Protein AF-A0A7M7HEB2-F1 (afdb_monomer)

Nearest PDB structures (foldseek):
  3hot-assembly1_B  TM=6.743E-01  e=2.372E-04  Drosophila mauritiana
  2l6m-assembly1_A  TM=4.633E-01  e=1.993E+00  Schizosaccharomyces pombe
  3ck5-assembly1_A  TM=3.588E-01  e=5.176E+00  Streptomyces coelicolor A3(2)
  7tbe-assembly4_D  TM=3.142E-01  e=3.533E+00  Plasmodium vivax

Mean predicted aligned error: 9.53 Å

Secondary structure (DSSP, 8-state):
--HHHHIIIIIITTSS-TTTTEEEEEEEEEEE--SSS-PEEETTEEESEEEEEEEEEETTEEEEEEEEEBSS--HHHHHHHIIIIIHHHHHHHHHHHTSPPEEE--S-SSGGG-HHHHHHHHHHSTT-EESTTSSSPPPS-----

Structure (mmCIF, N/CA/C/O backbone):
data_AF-A0A7M7HEB2-F1
#
_entry.id   AF-A0A7M7HEB2-F1
#
loop_
_atom_site.group_PDB
_atom_site.id
_atom_site.type_symbol
_atom_site.label_atom_id
_atom_site.label_alt_id
_atom_site.label_comp_id
_atom_site.label_asym_id
_atom_site.label_entity_id
_atom_site.label_seq_id
_atom_site.pdbx_PDB_ins_code
_atom_site.Cartn_x
_atom_site.Cartn_y
_atom_site.Cartn_z
_atom_site.occupancy
_atom_site.B_iso_or_equiv
_atom_site.auth_seq_id
_atom_site.auth_comp_id
_atom_site.auth_asym_id
_atom_site.auth_atom_id
_atom_site.pdbx_PDB_model_num
ATOM 1 N N . MET A 1 1 ? 8.714 1.337 22.576 1.00 55.28 1 MET A N 1
ATOM 2 C CA . MET A 1 1 ? 7.535 0.522 22.243 1.00 55.28 1 MET A CA 1
ATOM 3 C C . MET A 1 1 ? 7.766 -0.068 20.863 1.00 55.28 1 MET A C 1
ATOM 5 O O . MET A 1 1 ? 8.152 0.680 19.968 1.00 55.28 1 MET A O 1
ATOM 9 N N . ASN A 1 2 ? 7.684 -1.389 20.714 1.00 69.00 2 ASN A N 1
ATOM 10 C CA . ASN A 1 2 ? 7.821 -2.032 19.398 1.00 69.00 2 ASN A CA 1
ATOM 11 C C . ASN A 1 2 ? 6.508 -1.892 18.591 1.00 69.00 2 ASN A C 1
ATOM 13 O O . ASN A 1 2 ? 5.476 -1.550 19.163 1.00 69.00 2 ASN A O 1
ATOM 17 N N . PHE A 1 3 ? 6.545 -2.116 17.268 1.00 69.75 3 PHE A N 1
ATOM 18 C CA . PHE A 1 3 ? 5.358 -1.978 16.403 1.00 69.75 3 PHE A CA 1
ATOM 19 C C . PHE A 1 3 ? 4.159 -2.771 16.939 1.00 69.75 3 PHE A C 1
ATOM 21 O O . PHE A 1 3 ? 3.053 -2.249 16.969 1.00 69.75 3 PHE A O 1
ATOM 28 N N . CYS A 1 4 ? 4.386 -4.003 17.405 1.00 64.12 4 CYS A N 1
ATOM 29 C CA . CYS A 1 4 ? 3.328 -4.872 17.910 1.00 64.12 4 CYS A CA 1
ATOM 30 C C . CYS A 1 4 ? 2.667 -4.303 19.169 1.00 64.12 4 CYS A C 1
ATOM 32 O O . CYS A 1 4 ? 1.447 -4.262 19.237 1.00 64.12 4 CYS A O 1
ATOM 34 N N . GLU A 1 5 ? 3.452 -3.840 20.142 1.00 64.19 5 GLU A N 1
ATOM 35 C CA . GLU A 1 5 ? 2.937 -3.211 21.362 1.00 64.19 5 GLU A CA 1
ATOM 36 C C . GLU A 1 5 ? 2.096 -1.982 21.034 1.00 64.19 5 GLU A C 1
ATOM 38 O O . GLU A 1 5 ? 0.992 -1.856 21.545 1.00 64.19 5 GLU A O 1
ATOM 43 N N . ALA A 1 6 ? 2.583 -1.105 20.158 1.00 68.56 6 ALA A N 1
ATOM 44 C CA . ALA A 1 6 ? 1.868 0.116 19.817 1.00 68.56 6 ALA A CA 1
ATOM 45 C C . ALA A 1 6 ? 0.610 -0.165 18.978 1.00 68.56 6 ALA A C 1
ATOM 47 O O . ALA A 1 6 ? -0.449 0.376 19.268 1.00 68.56 6 ALA A O 1
ATOM 48 N N . PHE A 1 7 ? 0.680 -1.067 17.995 1.00 70.31 7 PHE A N 1
ATOM 49 C CA . PHE A 1 7 ? -0.483 -1.461 17.197 1.00 70.31 7 PHE A CA 1
ATOM 50 C C . PHE A 1 7 ? -1.559 -2.136 18.061 1.00 70.31 7 PHE A C 1
ATOM 52 O O . PHE A 1 7 ? -2.727 -1.766 18.001 1.00 70.31 7 PHE A O 1
ATOM 59 N N . ILE A 1 8 ? -1.172 -3.077 18.928 1.00 65.19 8 ILE A N 1
ATOM 60 C CA . ILE A 1 8 ? -2.116 -3.779 19.806 1.00 65.19 8 ILE A CA 1
ATOM 61 C C . ILE A 1 8 ? -2.708 -2.821 20.848 1.00 65.19 8 ILE A C 1
ATOM 63 O O . ILE A 1 8 ? -3.917 -2.824 21.072 1.00 65.19 8 ILE A O 1
ATOM 67 N N . MET A 1 9 ? -1.876 -1.999 21.491 1.00 64.56 9 MET A N 1
ATOM 68 C CA . MET A 1 9 ? -2.313 -1.183 22.625 1.00 64.56 9 MET A CA 1
ATOM 69 C C . MET A 1 9 ? -3.005 0.116 22.215 1.00 64.56 9 MET A C 1
ATOM 71 O O . MET A 1 9 ? -3.907 0.545 22.930 1.00 64.56 9 MET A O 1
ATOM 75 N N . GLU A 1 10 ? -2.597 0.744 21.110 1.00 66.56 10 GLU A N 1
ATOM 76 C CA . GLU A 1 10 ? -3.135 2.041 20.675 1.00 66.56 10 GLU A CA 1
ATOM 77 C C . GLU A 1 10 ? -4.244 1.895 19.623 1.00 66.56 10 GLU A C 1
ATOM 79 O O . GLU A 1 10 ? -5.206 2.656 19.673 1.00 66.56 10 GLU A O 1
ATOM 84 N N . GLU A 1 11 ? -4.163 0.911 18.717 1.00 67.50 11 GLU A N 1
ATOM 85 C CA . GLU A 1 11 ? -5.142 0.746 17.628 1.00 67.50 11 GLU A CA 1
ATOM 86 C C . GLU A 1 11 ? -6.143 -0.386 17.913 1.00 67.50 11 GLU A C 1
ATOM 88 O O . GLU A 1 11 ? -7.353 -0.172 17.832 1.00 67.50 11 GLU A O 1
ATOM 93 N N . CYS A 1 12 ? -5.677 -1.578 18.315 1.00 66.00 12 CYS A N 1
ATOM 94 C CA . CYS A 1 12 ? -6.572 -2.724 18.533 1.00 66.00 12 CYS A CA 1
ATOM 95 C C . CYS A 1 12 ? -7.403 -2.643 19.816 1.00 66.00 12 CYS A C 1
ATOM 97 O O . CYS A 1 12 ? -8.534 -3.114 19.844 1.00 66.00 12 CYS A O 1
ATOM 99 N N . ASN A 1 13 ? -6.875 -2.053 20.888 1.00 63.81 13 ASN A N 1
ATOM 100 C CA . ASN A 1 13 ? -7.642 -1.901 22.129 1.00 63.81 13 ASN A CA 1
ATOM 101 C C . ASN A 1 13 ? -8.667 -0.759 22.065 1.00 63.81 13 ASN A C 1
ATOM 103 O O . ASN A 1 13 ? -9.619 -0.750 22.844 1.00 63.81 13 ASN A O 1
ATOM 107 N N . ALA A 1 14 ? -8.475 0.209 21.165 1.00 62.16 14 ALA A N 1
ATOM 108 C CA . ALA A 1 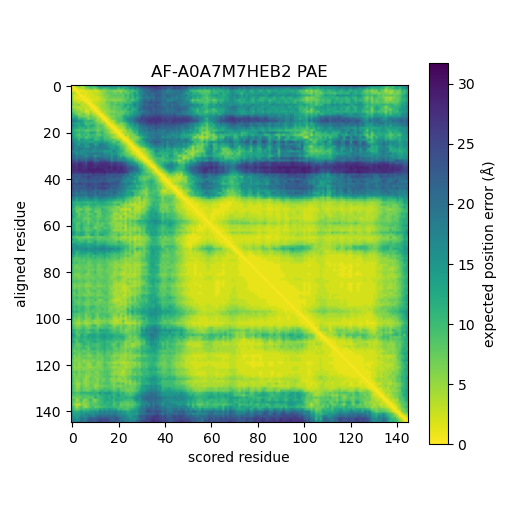14 ? -9.379 1.343 20.990 1.00 62.16 14 ALA A CA 1
ATOM 109 C C . ALA A 1 14 ? -10.542 1.044 20.027 1.00 62.16 14 ALA A C 1
ATOM 111 O O . ALA A 1 14 ? -11.543 1.760 20.044 1.00 62.16 14 ALA A O 1
ATOM 112 N N . ASN A 1 15 ? -10.422 0.002 19.198 1.00 59.12 15 ASN A N 1
ATOM 113 C CA . ASN A 1 15 ? -11.386 -0.339 18.160 1.00 59.12 15 ASN A CA 1
ATOM 114 C C . ASN A 1 15 ? -11.501 -1.872 18.049 1.00 59.12 15 ASN A C 1
ATOM 116 O O . ASN A 1 15 ? -10.483 -2.506 17.798 1.00 59.12 15 ASN A O 1
ATOM 120 N N . PRO A 1 16 ? -12.679 -2.493 18.250 1.00 54.69 16 PRO A N 1
ATOM 121 C CA . PRO A 1 16 ? -12.789 -3.952 18.357 1.00 54.69 16 PRO A CA 1
ATOM 122 C C . PRO A 1 16 ? -12.491 -4.744 17.065 1.00 54.69 16 PRO A C 1
ATOM 124 O O . PRO A 1 16 ? -12.149 -5.918 17.178 1.00 54.69 16 PRO A O 1
ATOM 127 N N . ASP A 1 17 ? -12.509 -4.122 15.872 1.00 59.47 17 ASP A N 1
ATOM 128 C CA . ASP A 1 17 ? -12.414 -4.837 14.577 1.00 59.47 17 ASP A CA 1
ATOM 129 C C . ASP A 1 17 ? -11.243 -4.437 13.629 1.00 59.47 17 ASP A C 1
ATOM 131 O O . ASP A 1 17 ? -11.402 -4.477 12.403 1.00 59.47 17 ASP A O 1
ATOM 135 N N . PRO A 1 18 ? -10.032 -4.051 14.083 1.00 55.66 18 PRO A N 1
ATOM 136 C CA . PRO A 1 18 ? -9.001 -3.524 13.180 1.00 55.66 18 PRO A CA 1
ATOM 137 C C . PRO A 1 18 ? -8.424 -4.600 12.251 1.00 55.66 18 PRO A C 1
ATOM 139 O O . PRO A 1 18 ? -7.889 -4.278 11.194 1.00 55.66 18 PRO A O 1
ATOM 142 N N . ILE A 1 19 ? -8.529 -5.876 12.636 1.00 60.16 19 ILE A N 1
ATOM 143 C CA . ILE A 1 19 ? -8.023 -7.016 11.862 1.00 60.16 19 ILE A CA 1
ATOM 144 C C . ILE A 1 19 ? -8.852 -7.220 10.589 1.00 60.16 19 ILE A C 1
ATOM 146 O O . ILE A 1 19 ? -8.280 -7.469 9.530 1.00 60.16 19 ILE A O 1
ATOM 150 N N . ASP A 1 20 ? -10.172 -7.039 10.662 1.00 62.78 20 ASP A N 1
ATOM 151 C CA . ASP A 1 20 ? -11.062 -7.198 9.506 1.00 62.78 20 ASP A CA 1
ATOM 152 C C . ASP A 1 20 ? -10.914 -6.048 8.499 1.00 62.78 20 ASP A C 1
ATOM 154 O O . ASP A 1 20 ? -11.178 -6.215 7.306 1.00 62.78 20 ASP A O 1
ATOM 158 N N . ALA A 1 21 ? -10.433 -4.893 8.968 1.00 61.47 21 ALA A N 1
ATOM 159 C CA . ALA A 1 21 ? -10.196 -3.697 8.167 1.00 61.47 21 ALA A CA 1
ATOM 160 C C . ALA A 1 21 ? -8.726 -3.507 7.739 1.00 61.47 21 ALA A C 1
ATOM 162 O O . ALA A 1 21 ? -8.415 -2.549 7.024 1.00 61.47 21 ALA A O 1
ATOM 163 N N . LEU A 1 22 ? -7.803 -4.385 8.150 1.00 68.56 22 LEU A N 1
ATOM 164 C CA . LEU A 1 22 ? -6.394 -4.287 7.768 1.00 68.56 22 LEU A CA 1
ATOM 165 C C . LEU A 1 22 ? -6.178 -4.859 6.362 1.00 68.56 22 LEU A C 1
ATOM 167 O O . LEU A 1 22 ? -6.303 -6.062 6.135 1.00 68.56 22 LEU A O 1
ATOM 171 N N . CYS A 1 23 ? -5.780 -4.002 5.423 1.00 66.69 23 CYS A N 1
ATOM 172 C CA . CYS A 1 23 ? -5.283 -4.423 4.121 1.00 66.69 23 CYS A CA 1
ATOM 173 C C . CYS A 1 23 ? -3.816 -4.829 4.236 1.00 66.69 23 CYS A C 1
ATOM 175 O O . CYS A 1 23 ? -2.922 -3.975 4.209 1.00 66.69 23 CYS A O 1
ATOM 177 N N . THR A 1 24 ? -3.561 -6.134 4.308 1.00 64.88 24 THR A N 1
ATOM 178 C CA . THR A 1 24 ? -2.204 -6.674 4.157 1.00 64.88 24 THR A CA 1
ATOM 179 C C . THR A 1 24 ? -1.968 -7.045 2.702 1.00 64.88 24 THR A C 1
ATOM 181 O O . THR A 1 24 ? -2.869 -7.520 2.008 1.00 64.88 24 THR A O 1
ATOM 184 N N . PHE A 1 25 ? -0.761 -6.805 2.202 1.00 62.72 25 PHE A N 1
ATOM 185 C CA . PHE A 1 25 ? -0.426 -7.171 0.833 1.00 62.72 25 PHE A CA 1
ATOM 186 C C . PHE A 1 25 ? 1.010 -7.653 0.698 1.00 62.72 25 PHE A C 1
ATOM 188 O O . PHE A 1 25 ? 1.895 -7.386 1.523 1.00 62.72 25 PHE A O 1
ATOM 195 N N . SER A 1 26 ? 1.238 -8.393 -0.379 1.00 58.50 26 SER A N 1
ATOM 196 C CA . SER A 1 26 ? 2.549 -8.868 -0.791 1.00 58.50 26 SER A CA 1
ATOM 197 C C . SER A 1 26 ? 2.711 -8.620 -2.277 1.00 58.50 26 SER A C 1
ATOM 199 O O . SER A 1 26 ? 1.830 -8.950 -3.067 1.00 58.50 26 SER A O 1
ATOM 201 N N . GLU A 1 27 ? 3.854 -8.065 -2.658 1.00 58.81 27 GLU A N 1
ATOM 202 C CA . GLU A 1 27 ? 4.289 -8.085 -4.047 1.00 58.81 27 GLU A CA 1
ATOM 203 C C . GLU A 1 27 ? 5.012 -9.406 -4.305 1.00 58.81 27 GLU A C 1
ATOM 205 O O . GLU A 1 27 ? 5.956 -9.758 -3.592 1.00 58.81 27 GLU A O 1
ATOM 210 N N . CYS A 1 28 ? 4.565 -10.144 -5.317 1.00 56.22 28 CYS A N 1
ATOM 211 C CA . CYS A 1 28 ? 5.196 -11.384 -5.753 1.00 56.22 28 CYS A CA 1
ATOM 212 C C . CYS A 1 28 ? 5.549 -11.273 -7.236 1.00 56.22 28 CYS A C 1
ATOM 214 O O . CYS A 1 28 ? 4.694 -10.981 -8.071 1.00 56.22 28 CYS A O 1
ATOM 216 N N . SER A 1 29 ? 6.813 -11.517 -7.577 1.00 57.22 29 SER A N 1
ATOM 217 C CA . SER A 1 29 ? 7.271 -11.537 -8.967 1.00 57.22 29 SER A CA 1
ATOM 218 C C . SER A 1 29 ? 7.226 -12.953 -9.521 1.00 57.22 29 SER A C 1
ATOM 220 O O . SER A 1 29 ? 7.851 -13.865 -8.979 1.00 57.22 29 SER A O 1
ATOM 222 N N . PHE A 1 30 ? 6.524 -13.123 -10.635 1.00 57.97 30 PHE A N 1
ATOM 223 C CA . PHE A 1 30 ? 6.463 -14.363 -11.391 1.00 57.97 30 PHE A CA 1
ATOM 224 C C . PHE A 1 30 ? 7.352 -14.243 -12.628 1.00 57.97 30 PHE A C 1
ATOM 226 O O . PHE A 1 30 ? 7.403 -13.214 -13.302 1.00 57.97 30 PHE A O 1
ATOM 233 N N . SER A 1 31 ? 8.079 -15.314 -12.929 1.00 56.78 31 SER A N 1
ATOM 234 C CA . SER A 1 31 ? 8.881 -15.410 -14.147 1.00 56.78 31 SER A CA 1
ATOM 235 C C . SER A 1 31 ? 8.175 -16.346 -15.116 1.00 56.78 31 SER A C 1
ATOM 237 O O . SER A 1 31 ? 7.969 -17.518 -14.797 1.00 56.78 31 SER A O 1
ATOM 239 N N . LEU A 1 32 ? 7.787 -15.832 -16.281 1.00 51.50 32 LEU A N 1
ATOM 240 C CA . LEU A 1 32 ? 7.136 -16.617 -17.318 1.00 51.50 32 LEU A CA 1
ATOM 241 C C . LEU A 1 32 ? 8.191 -17.101 -18.313 1.00 51.50 32 LEU A C 1
ATOM 243 O O . LEU A 1 32 ? 9.010 -16.328 -18.811 1.00 51.50 32 LEU A O 1
ATOM 247 N N . ARG A 1 33 ? 8.155 -18.396 -18.622 1.00 48.25 33 A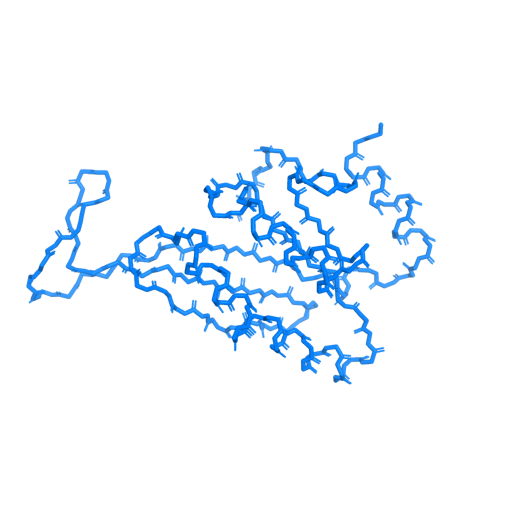RG A N 1
ATOM 248 C CA . ARG A 1 33 ? 8.953 -18.989 -19.695 1.00 48.25 33 ARG A CA 1
ATOM 249 C C . ARG A 1 33 ? 8.005 -19.329 -20.839 1.00 48.25 33 ARG A C 1
ATOM 251 O O . ARG A 1 33 ? 7.423 -20.409 -20.860 1.00 48.25 33 ARG A O 1
ATOM 258 N N . GLN A 1 34 ? 7.786 -18.372 -21.733 1.00 48.00 34 GLN A N 1
ATOM 259 C CA . GLN A 1 34 ? 7.116 -18.605 -23.008 1.00 48.00 34 GLN A CA 1
ATOM 260 C C . GLN A 1 34 ? 8.147 -18.364 -24.095 1.00 48.00 34 GLN A C 1
ATOM 262 O O . GLN A 1 34 ? 8.641 -17.255 -24.236 1.00 48.00 34 GLN A O 1
ATOM 267 N N . SER A 1 35 ? 8.469 -19.425 -24.827 1.00 44.72 35 SER A N 1
ATOM 268 C CA . SER A 1 35 ? 9.573 -19.512 -25.773 1.00 44.72 35 SER A CA 1
ATOM 269 C C . SER A 1 35 ? 9.390 -18.623 -27.006 1.00 44.72 35 SER A C 1
ATOM 271 O O . SER A 1 35 ? 9.185 -19.153 -28.089 1.00 44.72 35 SER A O 1
ATOM 273 N N . PHE A 1 36 ? 9.474 -17.302 -26.857 1.00 47.97 36 PHE A N 1
ATOM 274 C CA . PHE A 1 36 ? 9.734 -16.333 -27.923 1.00 47.97 36 PHE A CA 1
ATOM 275 C C . PHE A 1 36 ? 10.504 -15.164 -27.288 1.00 47.97 36 PHE A C 1
ATOM 277 O O . PHE A 1 36 ? 10.040 -14.558 -26.326 1.00 47.97 36 PHE A O 1
ATOM 284 N N . GLY A 1 37 ? 11.745 -14.972 -27.743 1.00 56.97 37 GLY A N 1
ATOM 285 C CA . GLY A 1 37 ? 12.810 -14.334 -26.971 1.00 56.97 37 GLY A CA 1
ATOM 286 C C . GLY A 1 37 ? 12.744 -12.812 -26.846 1.00 56.97 37 GLY A C 1
ATOM 287 O O . GLY A 1 37 ? 12.357 -12.135 -27.785 1.00 56.97 37 GLY A O 1
ATOM 288 N N . ASP A 1 38 ? 13.201 -12.338 -25.679 1.00 59.53 38 ASP A N 1
ATOM 289 C CA . ASP A 1 38 ? 13.804 -11.016 -25.384 1.00 59.53 38 ASP A CA 1
ATOM 290 C C . ASP A 1 38 ? 14.502 -11.035 -23.992 1.00 59.53 38 ASP A C 1
ATOM 292 O O . ASP A 1 38 ? 14.564 -10.050 -23.259 1.00 59.53 38 ASP A O 1
ATOM 296 N N . GLY A 1 39 ? 14.992 -12.210 -23.574 1.00 60.84 39 GLY A N 1
ATOM 297 C CA . GLY A 1 39 ? 15.035 -12.607 -22.163 1.00 60.84 39 GLY A CA 1
ATOM 298 C C . GLY A 1 39 ? 15.675 -11.652 -21.134 1.00 60.84 39 GLY A C 1
ATOM 299 O O . GLY A 1 39 ? 16.756 -11.096 -21.315 1.00 60.84 39 GLY A O 1
ATOM 300 N N . GLN A 1 40 ? 15.034 -11.562 -19.968 1.00 61.38 40 GLN A N 1
ATOM 301 C CA . GLN A 1 40 ? 15.483 -10.883 -18.749 1.00 61.38 40 GLN A CA 1
ATOM 302 C C . GLN A 1 40 ? 16.164 -11.858 -17.764 1.00 61.38 40 GLN A C 1
ATOM 304 O O . GLN A 1 40 ? 15.749 -13.011 -17.621 1.00 61.38 40 GLN A O 1
ATOM 309 N N . ARG A 1 41 ? 17.192 -11.399 -17.027 1.00 60.56 41 ARG A N 1
ATOM 310 C CA . ARG A 1 41 ? 17.965 -12.216 -16.060 1.00 60.56 41 ARG A CA 1
ATOM 311 C C . ARG A 1 41 ? 17.480 -12.041 -14.616 1.00 60.56 41 ARG A C 1
ATOM 313 O O . ARG A 1 41 ? 17.358 -10.912 -14.148 1.00 60.56 41 ARG A O 1
ATOM 320 N N . VAL A 1 42 ? 17.283 -13.145 -13.891 1.00 59.78 42 VAL A N 1
ATOM 321 C CA . VAL A 1 42 ? 17.074 -13.181 -12.426 1.00 59.78 42 VAL A CA 1
ATOM 322 C C . VAL A 1 42 ? 17.993 -14.246 -11.834 1.00 59.78 42 VAL A C 1
ATOM 324 O O . VAL A 1 42 ? 17.846 -15.434 -12.125 1.00 59.78 42 VAL A O 1
ATOM 327 N N . GLY A 1 43 ? 18.963 -13.818 -11.019 1.00 70.88 43 GLY A N 1
ATOM 328 C CA . GLY A 1 43 ? 20.075 -14.682 -10.613 1.00 70.88 43 GLY A CA 1
ATOM 329 C C . GLY A 1 43 ? 20.805 -15.233 -11.844 1.00 70.88 43 GLY A C 1
ATOM 330 O O . GLY A 1 43 ? 21.118 -14.481 -12.771 1.00 70.88 43 GLY A O 1
ATOM 331 N N . ASP A 1 44 ? 20.988 -16.552 -11.886 1.00 68.38 44 ASP A N 1
ATOM 332 C CA . ASP A 1 44 ? 21.668 -17.248 -12.988 1.00 68.38 44 ASP A CA 1
ATOM 333 C C . ASP A 1 44 ? 20.722 -17.742 -14.099 1.00 68.38 44 ASP A C 1
ATOM 335 O O . ASP A 1 44 ? 21.149 -18.452 -15.009 1.00 68.38 44 ASP A O 1
ATOM 339 N N . ARG A 1 45 ? 19.428 -17.391 -14.056 1.00 61.22 45 ARG A N 1
ATOM 340 C CA . ARG A 1 45 ? 18.418 -17.868 -15.019 1.00 61.22 45 ARG A CA 1
ATOM 341 C C . ARG A 1 45 ? 17.925 -16.746 -15.934 1.00 61.22 45 ARG A C 1
ATOM 343 O O . ARG A 1 45 ? 17.751 -15.607 -15.501 1.00 61.22 45 ARG A O 1
ATOM 350 N N . MET A 1 46 ? 17.681 -17.092 -17.199 1.00 63.97 46 MET A N 1
ATOM 351 C CA . MET A 1 46 ? 17.117 -16.211 -18.226 1.00 63.97 46 MET A CA 1
ATOM 352 C C . MET A 1 46 ? 15.647 -16.575 -18.468 1.00 63.97 46 MET A C 1
ATOM 354 O O . MET A 1 46 ? 15.317 -17.756 -18.594 1.00 63.97 46 MET A O 1
ATOM 358 N N . PHE A 1 47 ? 14.781 -15.567 -18.511 1.00 67.31 47 PHE A N 1
ATOM 359 C CA . PHE A 1 47 ? 13.335 -15.708 -18.689 1.00 67.31 47 PHE A CA 1
ATOM 360 C C . PHE A 1 47 ? 12.848 -14.763 -19.774 1.00 67.31 47 PHE A C 1
ATOM 362 O O . PHE A 1 47 ? 13.263 -13.612 -19.783 1.00 67.31 47 PHE A O 1
ATOM 369 N N . ASP A 1 48 ? 11.945 -15.217 -20.635 1.00 70.00 48 ASP A N 1
ATOM 370 C CA . ASP A 1 48 ? 11.456 -14.421 -21.766 1.00 70.00 48 ASP A CA 1
ATOM 371 C C . ASP A 1 48 ? 10.660 -13.195 -21.306 1.00 7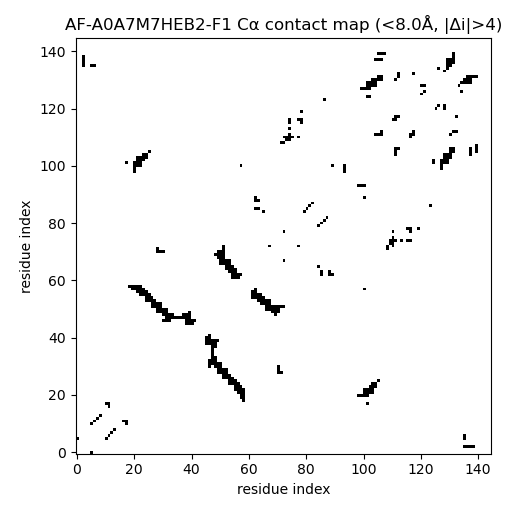0.00 48 ASP A C 1
ATOM 373 O O . ASP A 1 48 ? 10.825 -12.105 -21.845 1.00 70.00 48 ASP A O 1
ATOM 377 N N . ARG A 1 49 ? 9.862 -13.341 -20.240 1.00 73.25 49 ARG A N 1
ATOM 378 C CA . ARG A 1 49 ? 9.122 -12.232 -19.630 1.00 73.25 49 ARG A CA 1
ATOM 379 C C . ARG A 1 49 ? 9.034 -12.395 -18.121 1.00 73.25 49 ARG A C 1
ATOM 381 O O . ARG A 1 49 ? 8.885 -13.500 -17.599 1.00 73.25 49 ARG A O 1
ATOM 388 N N . GLN A 1 50 ? 9.094 -11.279 -17.409 1.00 75.19 50 GLN A N 1
ATOM 389 C CA . GLN A 1 50 ? 8.870 -11.236 -15.967 1.00 75.19 50 GLN A CA 1
ATOM 390 C C . GLN A 1 50 ? 7.728 -10.277 -15.684 1.00 75.19 50 GLN A C 1
ATOM 392 O O . GLN A 1 50 ? 7.589 -9.259 -16.362 1.00 75.19 50 GLN A O 1
ATOM 397 N N . VAL A 1 51 ? 6.900 -10.633 -14.711 1.00 82.00 51 VAL A N 1
ATOM 398 C CA . VAL A 1 51 ? 5.740 -9.844 -14.304 1.00 82.00 51 VAL A CA 1
ATOM 399 C C . VAL A 1 51 ? 5.703 -9.825 -12.788 1.00 82.00 51 VAL A C 1
ATOM 401 O O . VAL A 1 51 ? 5.753 -10.873 -12.142 1.00 82.00 51 VAL A O 1
ATOM 404 N N . THR A 1 52 ? 5.602 -8.638 -12.212 1.00 83.81 52 THR A N 1
ATOM 405 C CA . THR A 1 52 ? 5.309 -8.473 -10.794 1.00 83.81 52 THR A CA 1
ATOM 406 C C . THR A 1 52 ? 3.813 -8.335 -10.605 1.00 83.81 52 THR A C 1
ATOM 408 O O . THR A 1 52 ? 3.141 -7.614 -11.337 1.00 83.81 52 THR A O 1
ATOM 411 N N . VAL A 1 53 ? 3.292 -9.046 -9.615 1.00 84.19 53 VAL A N 1
ATOM 412 C CA . VAL A 1 53 ? 1.892 -8.989 -9.226 1.00 84.19 53 VAL A CA 1
ATOM 413 C C . VAL A 1 53 ? 1.797 -8.321 -7.872 1.00 84.19 53 VAL A C 1
ATOM 415 O O . VAL A 1 53 ? 2.463 -8.729 -6.917 1.00 84.19 53 VAL A O 1
ATOM 418 N N . TRP A 1 54 ? 0.937 -7.317 -7.798 1.00 87.62 54 TRP A N 1
ATOM 419 C CA . TRP A 1 54 ? 0.461 -6.767 -6.544 1.00 87.62 54 TRP A CA 1
ATOM 420 C C . TRP A 1 54 ? -0.896 -7.392 -6.222 1.00 87.62 54 TRP A C 1
ATOM 422 O O . TRP A 1 54 ? -1.795 -7.407 -7.067 1.00 87.62 54 TRP A O 1
ATOM 432 N N . THR A 1 55 ? -1.058 -7.906 -5.006 1.00 86.50 55 THR A N 1
ATOM 433 C CA . THR A 1 55 ? -2.360 -8.347 -4.496 1.00 86.50 55 THR A CA 1
ATOM 434 C C . THR A 1 55 ? -2.478 -7.996 -3.022 1.00 86.50 55 THR A C 1
ATOM 436 O O . THR A 1 55 ? -1.556 -8.244 -2.242 1.00 86.50 55 THR A O 1
ATOM 439 N N . GLY A 1 56 ? -3.624 -7.438 -2.648 1.00 85.38 56 GLY A N 1
ATOM 440 C CA . GLY A 1 56 ? -3.984 -7.145 -1.267 1.00 85.38 56 GLY A CA 1
ATOM 441 C C . GLY A 1 56 ? -5.117 -8.032 -0.780 1.00 85.38 56 GLY A C 1
ATOM 442 O O . GLY A 1 56 ? -5.853 -8.613 -1.578 1.00 85.38 56 GLY A O 1
ATOM 443 N N . MET A 1 57 ? -5.250 -8.137 0.534 1.00 82.75 57 MET A N 1
ATOM 444 C CA . MET A 1 57 ? -6.349 -8.828 1.194 1.00 82.75 57 MET A CA 1
ATOM 445 C C . MET A 1 57 ? -6.859 -7.983 2.357 1.00 82.75 57 MET A C 1
ATOM 447 O O . MET A 1 57 ? -6.059 -7.484 3.145 1.00 82.75 57 MET A O 1
ATOM 451 N N . VAL A 1 58 ? -8.180 -7.845 2.450 1.00 82.38 58 VAL A N 1
ATOM 452 C CA . VAL A 1 58 ? -8.899 -7.175 3.545 1.00 82.38 58 VAL A CA 1
ATOM 453 C C . VAL A 1 58 ? -9.971 -8.135 4.040 1.00 82.38 58 VAL A C 1
ATOM 455 O O . VAL A 1 58 ? -10.868 -8.491 3.271 1.00 82.38 58 VAL A O 1
ATOM 458 N N . GLY A 1 59 ? -9.868 -8.593 5.289 1.00 77.62 59 GLY A N 1
ATOM 459 C CA . GLY A 1 59 ? -10.726 -9.659 5.810 1.00 77.62 59 GLY A CA 1
ATOM 460 C C . GLY A 1 59 ? -10.703 -10.889 4.890 1.00 77.62 59 GLY A C 1
ATOM 461 O O . GLY A 1 59 ? -9.660 -11.502 4.679 1.00 77.62 59 GLY A O 1
ATOM 462 N N . ASN A 1 60 ? -11.849 -11.222 4.288 1.00 79.25 60 ASN A N 1
ATOM 463 C CA . ASN A 1 60 ? -11.997 -12.323 3.325 1.00 79.25 60 ASN A CA 1
ATOM 464 C C . ASN A 1 60 ? -12.029 -11.883 1.845 1.00 79.25 60 ASN A C 1
ATOM 466 O O . ASN A 1 60 ? -12.371 -12.684 0.972 1.00 79.25 60 ASN A O 1
ATOM 470 N N . ARG A 1 61 ? -11.703 -10.620 1.548 1.00 79.31 61 ARG A N 1
ATOM 471 C CA . ARG A 1 61 ? -11.765 -10.037 0.200 1.00 79.31 61 ARG A CA 1
ATOM 472 C C . ARG A 1 61 ? -10.373 -9.841 -0.375 1.00 79.31 61 ARG A C 1
ATOM 474 O O . ARG A 1 61 ? -9.473 -9.359 0.306 1.00 79.31 61 ARG A O 1
ATOM 481 N N . LEU A 1 62 ? -10.222 -10.165 -1.654 1.00 83.75 62 LEU A N 1
ATOM 482 C CA . LEU A 1 62 ? -9.007 -9.900 -2.419 1.00 83.75 62 LEU A CA 1
ATOM 483 C C . LEU A 1 62 ? -9.108 -8.558 -3.153 1.00 83.75 62 LEU A C 1
ATOM 485 O O . LEU A 1 62 ? -10.164 -8.201 -3.674 1.00 83.75 62 LEU A O 1
ATOM 489 N N . ILE A 1 63 ? -7.987 -7.845 -3.217 1.00 86.06 63 ILE A N 1
ATOM 490 C CA . ILE A 1 63 ? -7.789 -6.613 -3.984 1.00 86.06 63 ILE A CA 1
ATOM 491 C C . ILE A 1 63 ? -6.739 -6.890 -5.055 1.00 86.06 63 ILE A C 1
ATOM 493 O O . ILE A 1 63 ? -5.626 -7.317 -4.742 1.00 86.06 63 ILE A O 1
ATOM 497 N N . GLY A 1 64 ? -7.081 -6.616 -6.312 1.00 86.38 64 GLY A N 1
ATOM 498 C CA . GLY A 1 64 ? -6.295 -7.056 -7.463 1.00 86.38 64 GLY A CA 1
ATOM 499 C C . GLY A 1 64 ? -6.712 -8.464 -7.920 1.00 86.38 64 GLY A C 1
ATOM 500 O O . GLY A 1 64 ? -7.875 -8.833 -7.740 1.00 86.38 64 GLY A O 1
ATOM 501 N N . PRO A 1 65 ? -5.802 -9.255 -8.520 1.00 89.94 65 PRO A N 1
ATOM 502 C CA . PRO A 1 65 ? -4.387 -8.956 -8.760 1.00 89.94 65 PRO A CA 1
ATOM 503 C C . PRO A 1 65 ? -4.179 -7.819 -9.770 1.00 89.94 65 PRO A C 1
ATOM 505 O O . PRO A 1 65 ? -4.902 -7.717 -10.760 1.00 89.94 65 PRO A O 1
ATOM 508 N N . PHE A 1 66 ? -3.149 -7.002 -9.551 1.00 88.94 66 PHE A N 1
ATOM 509 C CA . PHE A 1 66 ? -2.665 -6.028 -10.530 1.00 88.94 66 PHE A CA 1
ATOM 510 C C . PHE A 1 66 ? -1.297 -6.449 -11.055 1.00 88.94 66 PHE A C 1
ATOM 512 O O . PHE A 1 66 ? -0.393 -6.759 -10.279 1.00 88.94 66 PHE A O 1
ATOM 519 N N . PHE A 1 67 ? -1.146 -6.456 -12.376 1.00 86.69 67 PHE A N 1
ATOM 520 C CA . PHE A 1 67 ? 0.054 -6.937 -13.052 1.00 86.69 67 PHE A CA 1
ATOM 521 C C . PHE A 1 67 ? 0.896 -5.758 -13.538 1.00 86.69 67 PHE A C 1
ATOM 523 O O . PHE A 1 67 ? 0.383 -4.843 -14.179 1.00 86.69 67 PHE A O 1
ATOM 530 N N . VAL A 1 68 ? 2.196 -5.804 -13.258 1.00 86.00 68 VAL A N 1
ATOM 531 C CA . VAL A 1 68 ? 3.190 -4.833 -13.719 1.00 86.00 68 VAL A CA 1
ATOM 532 C C . VAL A 1 68 ? 4.280 -5.572 -14.479 1.00 86.00 68 VAL A C 1
ATOM 534 O O . VAL A 1 68 ? 4.846 -6.545 -13.982 1.00 86.00 68 VAL A O 1
ATOM 537 N N . ASP A 1 69 ? 4.595 -5.101 -15.681 1.00 83.19 69 ASP A N 1
ATOM 538 C CA . ASP A 1 69 ? 5.658 -5.691 -16.488 1.00 83.19 69 ASP A CA 1
ATOM 539 C C . ASP A 1 69 ? 7.050 -5.457 -15.883 1.00 83.19 69 ASP A C 1
ATOM 541 O O . ASP A 1 69 ? 7.404 -4.356 -15.453 1.00 83.19 69 ASP A O 1
ATOM 545 N N . GLY A 1 70 ? 7.864 -6.514 -15.898 1.00 79.56 70 GLY A N 1
ATOM 546 C CA . GLY A 1 70 ? 9.189 -6.581 -15.285 1.00 79.56 70 GLY A CA 1
ATOM 547 C C . GLY A 1 70 ? 9.179 -7.187 -13.878 1.00 79.56 70 GLY A C 1
ATOM 548 O O . GLY A 1 70 ? 8.141 -7.355 -13.251 1.00 79.56 70 GLY A O 1
ATOM 549 N N . CYS A 1 71 ? 10.362 -7.525 -13.356 1.00 75.94 71 CYS A N 1
ATOM 550 C CA . CYS A 1 71 ? 10.516 -8.092 -12.005 1.00 75.94 71 CYS A CA 1
ATOM 551 C C . CYS A 1 71 ? 10.675 -7.078 -10.878 1.00 75.94 71 CYS A C 1
ATOM 553 O O . CYS A 1 71 ? 10.680 -7.456 -9.710 1.00 75.94 71 CYS A O 1
ATOM 555 N N . LYS A 1 72 ? 10.875 -5.801 -11.197 1.00 77.31 72 LYS A N 1
ATOM 556 C CA . LYS A 1 72 ? 11.063 -4.749 -10.198 1.00 77.31 72 LYS A CA 1
ATOM 557 C C . LYS A 1 72 ? 10.164 -3.588 -10.552 1.00 77.31 72 LYS A C 1
ATOM 559 O O . LYS A 1 72 ? 10.364 -2.956 -11.586 1.00 77.31 72 LYS A O 1
ATOM 564 N N . ILE A 1 73 ? 9.218 -3.302 -9.670 1.00 84.25 73 ILE A N 1
ATOM 565 C CA . ILE A 1 73 ? 8.380 -2.118 -9.787 1.00 84.25 73 ILE A CA 1
ATOM 566 C C . ILE A 1 73 ? 9.237 -0.908 -9.391 1.00 84.25 73 ILE A C 1
ATOM 568 O O . ILE A 1 73 ? 9.855 -0.890 -8.322 1.00 84.25 73 ILE A O 1
ATOM 572 N N . ARG A 1 74 ? 9.334 0.087 -10.278 1.00 88.56 74 ARG A N 1
ATOM 573 C CA . ARG A 1 74 ? 9.968 1.381 -9.974 1.00 88.56 74 ARG A CA 1
ATOM 574 C C . ARG A 1 74 ? 9.019 2.255 -9.159 1.00 88.56 74 ARG A C 1
ATOM 576 O O . ARG A 1 74 ? 7.809 2.069 -9.223 1.00 88.56 74 ARG A O 1
ATOM 583 N N . ALA A 1 75 ? 9.551 3.232 -8.429 1.00 88.94 75 ALA A N 1
ATOM 584 C CA . ALA A 1 75 ? 8.740 4.107 -7.580 1.00 88.94 75 ALA A CA 1
ATOM 585 C C . ALA A 1 75 ? 7.614 4.807 -8.359 1.00 88.94 75 ALA A C 1
ATOM 587 O O . ALA A 1 75 ? 6.489 4.889 -7.879 1.00 88.94 75 ALA A O 1
ATOM 588 N N . GLU A 1 76 ? 7.889 5.254 -9.583 1.00 91.44 76 GLU A N 1
ATOM 589 C CA . GLU A 1 76 ? 6.920 5.941 -10.440 1.00 91.44 76 GLU A CA 1
ATOM 590 C C . GLU A 1 76 ? 5.820 4.989 -10.918 1.00 91.44 76 GLU A C 1
ATOM 592 O O . GLU A 1 76 ? 4.645 5.340 -10.888 1.00 91.44 76 GLU A O 1
ATOM 597 N N . GLN A 1 77 ? 6.191 3.762 -11.301 1.00 90.06 77 GLN A N 1
ATOM 598 C CA . GLN A 1 77 ? 5.234 2.725 -11.700 1.00 90.06 77 GLN A CA 1
ATOM 599 C C . GLN A 1 77 ? 4.350 2.313 -10.523 1.00 90.06 77 GLN A C 1
ATOM 601 O O . GLN A 1 77 ? 3.144 2.156 -10.686 1.00 90.06 77 GLN A O 1
ATOM 606 N N . TYR A 1 78 ? 4.939 2.183 -9.332 1.00 90.81 78 TYR A N 1
ATOM 607 C CA . TYR A 1 78 ? 4.197 1.882 -8.114 1.00 90.81 78 TYR A CA 1
ATOM 608 C C . TYR A 1 78 ? 3.232 3.013 -7.755 1.00 90.81 78 TYR A C 1
ATOM 610 O O . TYR A 1 78 ? 2.086 2.756 -7.412 1.00 90.81 78 TYR A O 1
ATOM 618 N N . LEU A 1 79 ? 3.655 4.271 -7.893 1.00 92.94 79 LEU A N 1
ATOM 619 C CA . LEU A 1 79 ? 2.799 5.425 -7.630 1.00 92.94 79 LEU A CA 1
ATOM 620 C C . LEU A 1 79 ? 1.607 5.502 -8.596 1.00 92.94 79 LEU A C 1
ATOM 622 O O . LEU A 1 79 ? 0.497 5.809 -8.166 1.00 92.94 79 LEU A O 1
ATOM 626 N N . VAL A 1 80 ? 1.820 5.206 -9.882 1.00 95.12 80 VAL A N 1
ATOM 627 C CA . VAL A 1 80 ? 0.734 5.086 -10.871 1.00 95.12 80 VAL A CA 1
ATOM 628 C C . VAL A 1 80 ? -0.211 3.952 -10.483 1.00 95.12 80 VAL A C 1
ATOM 630 O O . VAL A 1 80 ? -1.417 4.166 -10.396 1.00 95.12 80 VAL A O 1
ATOM 633 N N . LEU A 1 81 ? 0.328 2.777 -10.149 1.00 92.75 81 LEU A N 1
ATOM 634 C CA . LEU A 1 81 ? -0.468 1.629 -9.719 1.00 92.75 81 LEU A CA 1
ATOM 635 C C . LEU A 1 81 ? -1.302 1.939 -8.463 1.00 92.75 81 LEU A C 1
ATOM 637 O O . LEU A 1 81 ? -2.479 1.576 -8.392 1.00 92.75 81 LEU A O 1
ATOM 641 N N . LEU A 1 82 ? -0.717 2.649 -7.495 1.00 93.38 82 LEU A N 1
ATOM 642 C CA . LEU A 1 82 ? -1.412 3.118 -6.302 1.00 93.38 82 LEU A CA 1
ATOM 643 C C . LEU A 1 82 ? -2.596 4.018 -6.668 1.00 93.38 82 LEU A C 1
ATOM 645 O O . LEU A 1 82 ? -3.718 3.750 -6.243 1.00 93.38 82 LEU A O 1
ATOM 649 N N . ARG A 1 83 ? -2.350 5.047 -7.483 1.00 95.94 83 ARG A N 1
ATOM 650 C CA . ARG A 1 83 ? -3.344 6.064 -7.857 1.00 95.94 83 ARG A CA 1
ATOM 651 C C . ARG A 1 83 ? -4.483 5.521 -8.700 1.00 95.94 83 ARG A C 1
ATOM 653 O O . ARG A 1 83 ? -5.637 5.870 -8.471 1.00 95.94 83 ARG A O 1
ATOM 660 N N . GLU A 1 84 ? -4.155 4.706 -9.689 1.00 95.94 84 GLU A N 1
ATOM 661 C CA . GLU A 1 84 ? -5.101 4.338 -10.741 1.00 95.94 84 GLU A CA 1
ATOM 662 C C . GLU A 1 84 ? -5.823 3.024 -10.452 1.00 95.94 84 GLU A C 1
ATOM 664 O O . GLU A 1 84 ? -6.908 2.797 -10.980 1.00 95.94 84 GLU A O 1
ATOM 669 N N . SER A 1 85 ? -5.245 2.149 -9.623 1.00 93.94 85 SER A N 1
ATOM 670 C CA . SER A 1 85 ? -5.763 0.790 -9.417 1.00 93.94 85 SER A CA 1
ATOM 671 C C . SER A 1 85 ? -5.994 0.456 -7.945 1.00 93.94 85 SER A C 1
ATOM 673 O O . SER A 1 85 ? -7.122 0.155 -7.551 1.00 93.94 85 SER A O 1
ATOM 675 N N . ILE A 1 86 ? -4.952 0.535 -7.113 1.00 92.25 86 ILE A N 1
ATOM 676 C CA . ILE A 1 86 ? -5.003 0.027 -5.734 1.00 92.25 86 ILE A CA 1
ATOM 677 C C . ILE A 1 86 ? -5.915 0.883 -4.853 1.00 92.25 86 ILE A C 1
ATOM 679 O O . ILE A 1 86 ? -6.843 0.354 -4.240 1.00 92.25 86 ILE A O 1
ATOM 683 N N . VAL A 1 87 ? -5.679 2.196 -4.787 1.00 93.69 87 VAL A N 1
ATOM 684 C CA . VAL A 1 87 ? -6.461 3.092 -3.924 1.00 93.69 87 VAL A CA 1
ATOM 685 C C . VAL A 1 87 ? -7.933 3.116 -4.343 1.00 93.69 87 VAL A C 1
ATOM 687 O O . VAL A 1 87 ? -8.777 2.910 -3.469 1.00 93.69 87 VAL A O 1
ATOM 690 N N . PRO A 1 88 ? -8.296 3.257 -5.636 1.00 95.38 88 PRO A N 1
ATOM 691 C CA . PRO A 1 88 ? -9.693 3.159 -6.060 1.00 95.38 88 PRO A CA 1
ATOM 692 C C . PRO A 1 88 ? -10.373 1.842 -5.660 1.00 95.38 88 PRO A C 1
ATOM 694 O O . PRO A 1 88 ? -11.519 1.862 -5.203 1.00 95.38 88 PRO A O 1
ATOM 697 N N . ALA A 1 89 ? -9.673 0.707 -5.770 1.00 92.31 89 ALA A N 1
ATOM 698 C CA . ALA A 1 89 ? -10.209 -0.591 -5.364 1.00 92.31 89 ALA A CA 1
ATOM 699 C C . ALA A 1 89 ? -10.441 -0.667 -3.846 1.00 92.31 89 ALA A C 1
ATOM 701 O O . ALA A 1 89 ? -11.517 -1.083 -3.411 1.00 92.31 89 ALA A O 1
ATOM 702 N N . ILE A 1 90 ? -9.492 -0.172 -3.044 1.00 91.12 90 ILE A N 1
ATOM 703 C CA . ILE A 1 90 ? -9.656 -0.045 -1.588 1.00 91.12 90 ILE A CA 1
ATOM 704 C C . ILE A 1 90 ? -10.874 0.828 -1.266 1.00 91.12 90 ILE A C 1
ATOM 706 O O . ILE A 1 90 ? -11.728 0.411 -0.489 1.00 91.12 90 ILE A O 1
ATOM 710 N N . ARG A 1 91 ? -11.028 1.996 -1.907 1.00 93.50 91 ARG A N 1
ATOM 711 C CA . ARG A 1 91 ? -12.191 2.883 -1.693 1.00 93.50 91 ARG A CA 1
ATOM 712 C C . ARG A 1 91 ? -13.520 2.246 -2.082 1.00 93.50 91 ARG A C 1
ATOM 714 O O . ARG A 1 91 ? -14.554 2.623 -1.535 1.00 93.50 91 ARG A O 1
ATOM 721 N N . SER A 1 92 ? -13.537 1.327 -3.044 1.00 92.75 92 SER A N 1
ATOM 722 C CA . SER A 1 92 ? -14.744 0.552 -3.344 1.00 92.75 92 SER A CA 1
ATOM 723 C C . SER A 1 92 ? -15.129 -0.329 -2.164 1.00 92.75 92 SER A C 1
ATOM 725 O O . SER A 1 92 ? -16.268 -0.275 -1.711 1.00 92.75 92 SER A O 1
ATOM 727 N N . ILE A 1 93 ? -14.162 -1.054 -1.605 1.00 88.38 93 ILE A N 1
ATOM 728 C CA . ILE A 1 93 ? -14.396 -1.937 -0.460 1.00 88.38 93 ILE A CA 1
ATOM 729 C C . ILE A 1 93 ? -14.750 -1.133 0.793 1.00 88.38 93 ILE A C 1
ATOM 731 O O . ILE A 1 93 ? -15.683 -1.511 1.492 1.00 88.38 93 ILE A O 1
ATOM 735 N N . GLU A 1 94 ? -14.094 0.005 1.053 1.00 88.75 94 GLU A N 1
ATOM 736 C CA . GLU A 1 94 ? -14.467 0.890 2.170 1.00 88.75 94 GLU A CA 1
ATOM 737 C C . GLU A 1 94 ? -15.940 1.313 2.087 1.00 88.75 94 GLU A C 1
ATOM 739 O O . GLU A 1 94 ? -16.643 1.329 3.095 1.00 88.75 94 GLU A O 1
ATOM 744 N N . ARG A 1 95 ? -16.428 1.637 0.879 1.00 91.75 95 ARG A N 1
ATOM 745 C CA . ARG A 1 95 ? -17.837 1.996 0.658 1.00 91.75 95 ARG A CA 1
ATOM 746 C C . ARG A 1 95 ? -18.776 0.815 0.876 1.00 91.75 95 ARG A C 1
ATOM 748 O O . ARG A 1 95 ? -19.846 1.009 1.439 1.00 91.75 95 ARG A O 1
ATOM 755 N N . GLU A 1 96 ? -18.392 -0.379 0.436 1.00 88.62 96 GLU A N 1
ATOM 756 C CA . GLU A 1 96 ? -19.190 -1.598 0.619 1.00 88.62 96 GLU A CA 1
ATOM 757 C C . GLU A 1 96 ? -19.276 -2.028 2.085 1.00 88.62 96 GLU A C 1
ATOM 759 O O . GLU A 1 96 ? -20.341 -2.428 2.546 1.00 88.62 96 GLU A O 1
ATOM 764 N N . LEU A 1 97 ? -18.160 -1.958 2.812 1.00 84.44 97 LEU A N 1
ATOM 765 C CA . LEU A 1 97 ? -18.077 -2.366 4.214 1.00 84.44 97 LEU A CA 1
ATOM 766 C C . LEU A 1 97 ? -18.530 -1.263 5.180 1.00 84.44 97 LEU A C 1
ATOM 768 O O . LEU A 1 97 ? -18.787 -1.545 6.345 1.00 84.44 97 LEU A O 1
ATOM 772 N N . GLY A 1 98 ? -18.594 -0.009 4.725 1.00 86.69 98 GLY A N 1
ATOM 773 C CA . GLY A 1 98 ? -18.878 1.142 5.582 1.00 86.69 98 GLY A CA 1
ATOM 774 C C . GLY A 1 98 ? -17.772 1.434 6.601 1.00 86.69 98 GLY A C 1
ATOM 775 O O . GLY A 1 98 ? -18.014 2.148 7.571 1.00 86.69 98 GLY A O 1
ATOM 776 N N . THR A 1 99 ? -16.566 0.897 6.394 1.00 84.50 99 THR A N 1
ATOM 777 C CA . THR A 1 99 ? -15.424 1.045 7.304 1.00 84.50 99 THR A CA 1
ATOM 778 C C . THR A 1 99 ? -14.183 1.524 6.565 1.00 84.50 99 THR A C 1
ATOM 780 O O . THR A 1 99 ? -14.018 1.287 5.366 1.00 84.50 99 THR A O 1
ATOM 783 N N . LYS A 1 100 ? -13.306 2.225 7.283 1.00 86.19 100 LYS A N 1
ATOM 784 C CA . LYS A 1 100 ? -12.017 2.673 6.757 1.00 86.19 100 LYS A CA 1
ATOM 785 C C . LYS A 1 100 ? -10.994 1.553 6.835 1.00 86.19 100 LYS A C 1
ATOM 787 O O . LYS A 1 100 ? -10.945 0.831 7.823 1.00 86.19 100 LYS A O 1
ATOM 792 N N . ILE A 1 101 ? -10.182 1.433 5.792 1.00 85.62 101 ILE A N 1
ATOM 793 C CA . ILE A 1 101 ? -9.189 0.371 5.665 1.00 85.62 101 ILE A CA 1
ATOM 794 C C . ILE A 1 101 ? -7.813 0.904 6.049 1.00 85.62 101 ILE A C 1
ATOM 796 O O . ILE A 1 101 ? -7.391 1.965 5.585 1.00 85.62 101 ILE A O 1
ATOM 800 N N . TYR A 1 102 ? -7.096 0.124 6.856 1.00 84.50 102 TYR A N 1
ATOM 801 C CA . TYR A 1 102 ? -5.699 0.385 7.177 1.00 84.50 102 TYR A CA 1
ATOM 802 C C . TYR A 1 102 ? -4.799 -0.200 6.084 1.00 84.50 102 TYR A C 1
ATOM 804 O O . TYR A 1 102 ? -4.858 -1.395 5.800 1.00 84.50 102 TYR A O 1
ATOM 812 N N . PHE A 1 103 ? -3.947 0.615 5.469 1.00 86.69 103 PHE A N 1
ATOM 813 C CA . PHE A 1 103 ? -3.048 0.185 4.396 1.00 86.69 103 PHE A CA 1
ATOM 814 C C . PHE A 1 103 ? -1.663 -0.197 4.937 1.00 86.69 103 PHE A C 1
ATOM 816 O O . PHE A 1 103 ? -0.982 0.637 5.525 1.00 86.69 103 PHE A O 1
ATOM 823 N N . GLN A 1 104 ? -1.192 -1.428 4.726 1.00 84.38 104 GLN A N 1
ATOM 824 C CA . GLN A 1 104 ? 0.124 -1.870 5.216 1.00 84.38 104 GLN A CA 1
ATOM 825 C C . GLN A 1 104 ? 1.077 -2.204 4.069 1.00 84.38 104 GLN A C 1
ATOM 827 O O . GLN A 1 104 ? 0.862 -3.202 3.395 1.00 84.38 104 GLN A O 1
ATOM 832 N N . GLN A 1 105 ? 2.188 -1.472 3.921 1.00 82.00 105 GLN A N 1
ATOM 833 C CA . GLN A 1 105 ? 3.248 -1.803 2.956 1.00 82.00 105 GLN A CA 1
ATOM 834 C C . GLN A 1 105 ? 4.560 -2.221 3.623 1.00 82.00 105 GLN A C 1
ATOM 836 O O . GLN A 1 105 ? 4.912 -1.731 4.699 1.00 82.00 105 GLN A O 1
ATOM 841 N N . ASP A 1 106 ? 5.296 -3.147 3.002 1.00 75.81 106 ASP A N 1
ATOM 842 C CA . ASP A 1 106 ? 6.600 -3.569 3.514 1.00 75.81 106 ASP A CA 1
ATOM 843 C C . ASP A 1 106 ? 7.732 -2.618 3.090 1.00 75.81 106 ASP A C 1
ATOM 845 O O . ASP A 1 106 ? 7.578 -1.731 2.256 1.00 75.81 106 ASP A O 1
ATOM 849 N N . GLY A 1 107 ? 8.908 -2.810 3.679 1.00 69.94 107 GLY A N 1
ATOM 850 C CA . GLY A 1 107 ? 10.101 -2.029 3.378 1.00 69.94 107 GLY A CA 1
ATOM 851 C C . GLY A 1 107 ? 11.051 -2.651 2.361 1.00 69.94 107 GLY A C 1
ATOM 852 O O . GLY A 1 107 ? 12.249 -2.353 2.414 1.00 69.94 107 GLY A O 1
ATOM 853 N N . ARG A 1 108 ? 10.601 -3.597 1.533 1.00 70.75 108 ARG A N 1
ATOM 854 C CA . ARG A 1 108 ? 11.516 -4.473 0.789 1.00 70.75 108 ARG A CA 1
ATOM 855 C C . ARG A 1 108 ? 11.996 -3.852 -0.515 1.00 70.75 108 ARG A C 1
ATOM 857 O O . ARG A 1 108 ? 13.190 -3.922 -0.813 1.00 70.75 108 ARG A O 1
ATOM 864 N N . THR A 1 109 ? 11.101 -3.231 -1.274 1.00 73.62 109 THR A N 1
ATOM 865 C CA . THR A 1 109 ? 11.450 -2.599 -2.549 1.00 73.62 109 THR A CA 1
ATOM 866 C C . THR A 1 109 ? 11.926 -1.161 -2.333 1.00 73.62 109 THR A C 1
ATOM 868 O O . THR A 1 109 ? 11.573 -0.495 -1.359 1.00 73.62 109 THR A O 1
ATOM 871 N N . SER A 1 110 ? 12.768 -0.658 -3.240 1.00 78.81 110 SER A N 1
ATOM 872 C CA . SER A 1 110 ? 13.127 0.766 -3.253 1.00 78.81 110 SER A CA 1
ATOM 873 C C . SER A 1 110 ? 11.917 1.650 -3.569 1.00 78.81 110 SER A C 1
ATOM 875 O O . SER A 1 110 ? 11.884 2.792 -3.126 1.00 78.81 110 SER A O 1
ATOM 877 N N . ALA A 1 111 ? 1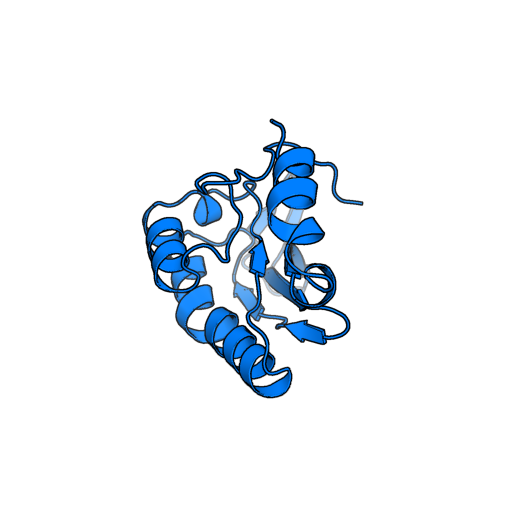0.913 1.116 -4.279 1.00 83.25 111 ALA A N 1
ATOM 878 C CA . ALA A 1 111 ? 9.660 1.809 -4.564 1.00 83.25 111 ALA A CA 1
ATOM 879 C C . ALA A 1 111 ? 8.888 2.151 -3.281 1.00 83.25 111 ALA A C 1
ATOM 881 O O . ALA A 1 111 ? 8.496 3.300 -3.106 1.00 83.25 111 ALA A O 1
ATOM 882 N N . HIS A 1 112 ? 8.777 1.214 -2.331 1.00 83.19 112 HIS A N 1
ATOM 883 C CA . HIS A 1 112 ? 8.082 1.449 -1.054 1.00 83.19 112 HIS A CA 1
ATOM 884 C C . HIS A 1 112 ? 8.785 2.468 -0.140 1.00 83.19 112 HIS A C 1
ATOM 886 O O . HIS A 1 112 ? 8.196 2.951 0.823 1.00 83.19 112 HIS A O 1
ATOM 892 N N . LYS A 1 113 ? 10.061 2.776 -0.407 1.00 81.44 113 LYS A N 1
ATOM 893 C CA . LYS A 1 113 ? 10.872 3.737 0.367 1.00 81.44 113 LYS A CA 1
ATOM 894 C C . LYS A 1 113 ? 10.899 5.131 -0.247 1.00 81.44 113 LYS A C 1
ATOM 896 O O . LYS A 1 113 ? 11.546 6.022 0.304 1.00 81.44 113 LYS A O 1
ATOM 901 N N . SER A 1 114 ? 10.292 5.291 -1.417 1.00 88.25 114 SER A N 1
ATOM 902 C CA . SER A 1 114 ? 10.367 6.532 -2.164 1.00 88.25 114 SER A CA 1
ATOM 903 C C . SER A 1 114 ? 9.506 7.612 -1.515 1.00 88.25 114 SER A C 1
ATOM 905 O O . SER A 1 114 ? 8.366 7.354 -1.134 1.00 88.25 114 SER A O 1
ATOM 907 N N . LEU A 1 115 ? 10.036 8.834 -1.431 1.00 89.25 115 LEU A N 1
ATOM 908 C CA . LEU A 1 115 ? 9.346 9.966 -0.803 1.00 89.25 115 LEU A CA 1
ATOM 909 C C . LEU A 1 115 ? 8.004 10.263 -1.479 1.00 89.25 115 LEU A C 1
ATOM 911 O O . LEU A 1 115 ? 7.004 10.421 -0.797 1.00 89.25 115 LEU A O 1
ATOM 915 N N . ASN A 1 116 ? 7.950 10.228 -2.813 1.00 92.00 116 ASN A N 1
ATOM 916 C CA . ASN A 1 116 ? 6.709 10.459 -3.560 1.00 92.00 116 ASN A CA 1
ATOM 917 C C . ASN A 1 116 ? 5.598 9.438 -3.240 1.00 92.00 116 ASN A C 1
ATOM 919 O O . ASN A 1 116 ? 4.419 9.782 -3.292 1.00 92.00 116 ASN A O 1
ATOM 923 N N . VAL A 1 117 ? 5.963 8.197 -2.911 1.00 90.50 117 VAL A N 1
ATOM 924 C CA . VAL A 1 117 ? 5.033 7.139 -2.502 1.00 90.50 117 VAL A CA 1
ATOM 925 C C . VAL A 1 117 ? 4.568 7.391 -1.072 1.00 90.50 117 VAL A C 1
ATOM 927 O O . VAL A 1 117 ? 3.368 7.370 -0.817 1.00 90.50 117 VAL A O 1
ATOM 930 N N . THR A 1 118 ? 5.493 7.686 -0.159 1.00 89.50 118 THR A N 1
ATOM 931 C CA . THR A 1 118 ? 5.182 8.033 1.236 1.00 89.50 118 THR A CA 1
ATOM 932 C C . THR A 1 118 ? 4.267 9.255 1.326 1.00 89.50 118 THR A C 1
ATOM 934 O O . THR A 1 118 ? 3.257 9.204 2.023 1.00 89.50 118 THR A O 1
ATOM 937 N N . ASP A 1 119 ? 4.561 10.328 0.590 1.00 92.62 119 ASP A N 1
ATOM 938 C CA . ASP A 1 119 ? 3.754 11.553 0.564 1.00 92.62 119 ASP A CA 1
ATOM 939 C C . ASP A 1 119 ? 2.345 11.287 0.027 1.00 92.62 119 ASP A C 1
ATOM 941 O O . ASP A 1 119 ? 1.356 11.772 0.579 1.00 92.62 119 ASP A O 1
ATOM 945 N N . TYR A 1 120 ? 2.239 10.464 -1.018 1.00 94.19 120 TYR A N 1
ATOM 946 C CA . TYR A 1 120 ? 0.948 10.062 -1.561 1.00 94.19 120 TYR A CA 1
ATOM 947 C C . TYR A 1 120 ? 0.130 9.246 -0.552 1.00 94.19 120 TYR A C 1
ATOM 949 O O . TYR A 1 120 ? -1.042 9.544 -0.332 1.00 94.19 120 TYR A O 1
ATOM 957 N N . LEU A 1 121 ? 0.741 8.265 0.117 1.00 91.31 121 LEU A N 1
ATOM 958 C CA . LEU A 1 121 ? 0.058 7.454 1.128 1.00 91.31 121 LEU A CA 1
ATOM 959 C C . LEU A 1 121 ? -0.324 8.266 2.372 1.00 91.31 121 LEU A C 1
ATOM 961 O O . LEU A 1 121 ? -1.408 8.059 2.909 1.00 91.31 121 LEU A O 1
ATOM 965 N N . ASN A 1 122 ? 0.498 9.236 2.784 1.00 91.19 122 ASN A N 1
ATOM 966 C CA . ASN A 1 122 ? 0.149 10.187 3.844 1.00 91.19 122 ASN A CA 1
ATOM 967 C C . ASN A 1 122 ? -1.088 11.026 3.488 1.00 91.19 122 ASN A C 1
ATOM 969 O O . ASN A 1 122 ? -1.894 11.321 4.369 1.00 91.19 122 ASN A O 1
ATOM 973 N N . SER A 1 123 ? -1.237 11.400 2.214 1.00 93.38 123 SER A N 1
ATOM 974 C CA . SER A 1 123 ? -2.400 12.144 1.720 1.00 93.38 123 SER A CA 1
ATOM 975 C C . SER A 1 123 ? -3.654 11.274 1.621 1.00 93.38 123 SER A C 1
ATOM 977 O O . SER A 1 123 ? -4.742 11.722 1.974 1.00 93.38 123 SER A O 1
ATOM 979 N N . GLU A 1 124 ? -3.530 10.046 1.121 1.00 93.00 124 GLU A N 1
ATOM 980 C CA . GLU A 1 124 ? -4.678 9.163 0.896 1.00 93.00 124 GLU A CA 1
ATOM 981 C C . GLU A 1 124 ? -5.153 8.4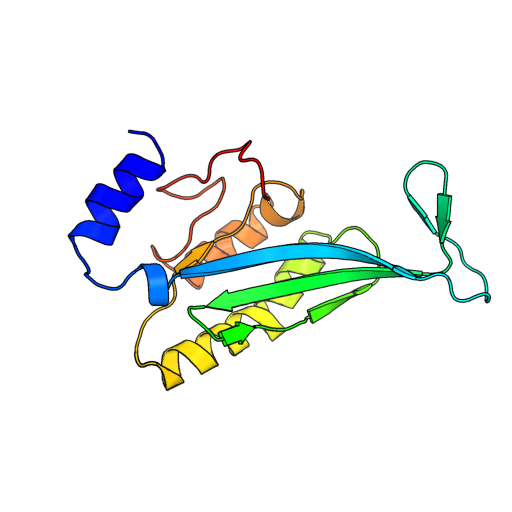67 2.173 1.00 93.00 124 GLU A C 1
ATOM 983 O O . GLU A 1 124 ? -6.352 8.319 2.403 1.00 93.00 124 GLU A O 1
ATOM 988 N N . PHE A 1 125 ? -4.237 8.035 3.031 1.00 88.75 125 PHE A N 1
ATOM 989 C CA . PHE A 1 125 ? -4.544 7.272 4.239 1.00 88.75 125 PHE A CA 1
ATOM 990 C C . PHE A 1 125 ? -4.026 8.002 5.481 1.00 88.75 125 PHE A C 1
ATOM 992 O O . PHE A 1 125 ? -3.187 7.461 6.204 1.00 88.75 125 PHE A O 1
ATOM 999 N N . PRO A 1 126 ? -4.490 9.230 5.771 1.00 88.75 126 PRO A N 1
ATOM 1000 C CA . PRO A 1 126 ? -3.988 9.994 6.906 1.00 88.75 126 PRO A CA 1
ATOM 1001 C C . PRO A 1 126 ? -4.226 9.219 8.208 1.00 88.75 126 PRO A C 1
ATOM 1003 O O . PRO A 1 126 ? -5.365 8.946 8.577 1.00 88.75 126 PRO A O 1
ATOM 1006 N N . ASN A 1 127 ? -3.138 8.853 8.893 1.00 83.62 127 ASN A N 1
ATOM 1007 C CA . ASN A 1 127 ? -3.121 7.998 10.093 1.00 83.62 127 ASN A CA 1
ATOM 1008 C C . ASN A 1 127 ? -3.671 6.568 9.909 1.00 83.62 127 ASN A C 1
ATOM 1010 O O . ASN A 1 127 ? -3.802 5.843 10.887 1.00 83.62 127 ASN A O 1
ATOM 1014 N N . LEU A 1 128 ? -3.953 6.143 8.676 1.00 84.50 128 LEU A N 1
ATOM 1015 C CA . LEU A 1 128 ? -4.525 4.835 8.342 1.00 84.50 128 LEU A CA 1
ATOM 1016 C C . LEU A 1 128 ? -3.576 4.009 7.464 1.00 84.50 128 LEU A C 1
ATOM 1018 O O . LEU A 1 128 ? -4.017 3.177 6.675 1.00 84.50 128 LEU A O 1
ATOM 1022 N N . TRP A 1 129 ? -2.263 4.238 7.558 1.00 85.75 129 TRP A N 1
ATOM 1023 C CA . TRP A 1 129 ? -1.286 3.396 6.875 1.00 85.75 129 TRP A CA 1
ATOM 1024 C C . TRP A 1 129 ? -0.024 3.135 7.692 1.00 85.75 129 TRP A C 1
ATOM 1026 O O . TRP A 1 129 ? 0.393 3.941 8.527 1.00 85.75 129 TRP A O 1
ATOM 1036 N N . PHE A 1 130 ? 0.595 1.990 7.411 1.00 83.06 130 PHE A N 1
ATOM 1037 C CA . PHE A 1 130 ? 1.790 1.487 8.071 1.00 83.06 130 PHE A CA 1
ATOM 1038 C C . PHE A 1 130 ? 2.862 1.151 7.032 1.00 83.06 130 PHE A C 1
ATOM 1040 O O . PHE A 1 130 ? 2.624 0.411 6.076 1.00 83.06 130 PHE A O 1
ATOM 1047 N N . GLY A 1 131 ? 4.067 1.674 7.231 1.00 80.50 131 GLY A N 1
ATOM 1048 C CA . GLY A 1 131 ? 5.221 1.466 6.366 1.00 80.50 131 GLY A CA 1
ATOM 1049 C C . GLY A 1 131 ? 6.521 1.799 7.092 1.00 80.50 131 GLY A C 1
ATOM 1050 O O . GLY A 1 131 ? 6.536 2.048 8.291 1.00 80.50 131 GLY A O 1
ATOM 1051 N N . LEU A 1 132 ? 7.655 1.810 6.389 1.00 74.31 132 LEU A N 1
ATOM 1052 C CA . LEU A 1 132 ? 8.939 2.131 7.035 1.00 74.31 132 LEU A CA 1
ATOM 1053 C C . LEU A 1 132 ? 9.037 3.570 7.556 1.00 74.31 132 LEU A C 1
ATOM 1055 O O . LEU A 1 132 ? 9.840 3.837 8.444 1.00 74.31 132 LEU A O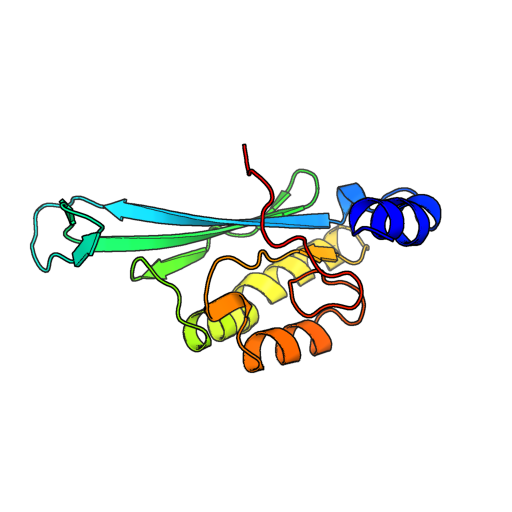 1
ATOM 1059 N N . GLN A 1 133 ? 8.274 4.489 6.964 1.00 71.00 133 GLN A N 1
ATOM 1060 C CA . GLN A 1 133 ? 8.352 5.931 7.213 1.00 71.00 133 GLN A CA 1
ATOM 1061 C C . GLN A 1 133 ? 7.085 6.474 7.902 1.00 71.00 133 GLN A C 1
ATOM 1063 O O . GLN A 1 133 ? 6.796 7.662 7.812 1.00 71.00 133 GLN A O 1
ATOM 1068 N N . THR A 1 134 ? 6.312 5.614 8.574 1.00 71.56 134 THR A N 1
ATOM 1069 C CA . THR A 1 134 ? 5.073 5.991 9.279 1.00 71.56 134 THR A CA 1
ATOM 1070 C C . THR A 1 134 ? 5.291 6.184 10.777 1.00 71.56 134 THR A C 1
ATOM 1072 O O . THR A 1 134 ? 6.292 5.730 11.331 1.00 71.56 134 THR A O 1
ATOM 1075 N N . ARG A 1 135 ? 4.314 6.812 11.454 1.00 70.31 135 ARG A N 1
ATOM 1076 C CA . ARG A 1 135 ? 4.285 6.972 12.924 1.00 70.31 135 ARG A CA 1
ATOM 1077 C C . ARG A 1 135 ? 4.516 5.640 13.646 1.00 70.31 135 ARG A C 1
ATOM 1079 O O . ARG A 1 135 ? 5.306 5.574 14.581 1.00 70.31 135 ARG A O 1
ATOM 1086 N N . LEU A 1 136 ? 3.845 4.587 13.181 1.00 68.88 136 LEU A N 1
ATOM 1087 C CA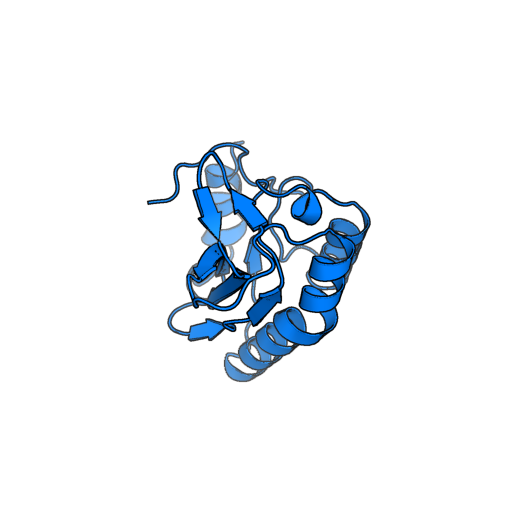 . LEU A 1 136 ? 4.077 3.207 13.597 1.00 68.88 136 LEU A CA 1
ATOM 1088 C C . LEU A 1 136 ? 4.874 2.502 12.505 1.00 68.88 136 LEU A C 1
ATOM 1090 O O . LEU A 1 136 ? 4.301 1.976 11.551 1.00 68.88 136 LEU A O 1
ATOM 1094 N N . ALA A 1 137 ? 6.201 2.576 12.601 1.00 69.44 137 ALA A N 1
ATOM 1095 C CA . ALA A 1 137 ? 7.086 2.055 11.570 1.00 69.44 137 ALA A CA 1
ATOM 1096 C C . ALA A 1 137 ? 7.020 0.521 11.500 1.00 69.44 137 ALA A C 1
ATOM 1098 O O . ALA A 1 137 ? 7.243 -0.172 12.497 1.00 69.44 137 ALA A O 1
ATOM 1099 N N . TRP A 1 138 ? 6.764 -0.012 10.306 1.00 70.44 138 TRP A N 1
ATOM 1100 C CA . TRP A 1 138 ? 6.777 -1.454 10.069 1.00 70.44 138 TRP A CA 1
ATOM 1101 C C . TRP A 1 138 ? 8.203 -2.021 10.237 1.00 70.44 138 TRP A C 1
ATOM 1103 O O . TRP A 1 138 ? 9.161 -1.441 9.715 1.00 70.44 138 TRP A O 1
ATOM 1113 N N . PRO A 1 139 ? 8.400 -3.152 10.937 1.00 67.19 139 PRO A N 1
ATOM 1114 C CA . PRO A 1 139 ? 9.735 -3.687 11.201 1.00 67.19 139 PRO A CA 1
ATOM 1115 C C . PRO A 1 139 ? 10.472 -4.126 9.919 1.00 67.19 139 PRO A C 1
ATOM 1117 O O . PRO A 1 139 ? 9.916 -4.793 9.048 1.00 67.19 139 PRO A O 1
ATOM 1120 N N . GLN A 1 140 ? 11.771 -3.802 9.815 1.00 55.94 140 GLN A N 1
ATOM 1121 C CA . GLN A 1 140 ? 12.572 -4.007 8.592 1.00 55.94 140 GLN A CA 1
ATOM 1122 C C . GLN A 1 140 ? 12.899 -5.475 8.254 1.00 55.94 140 GLN A C 1
ATOM 1124 O O . GLN A 1 140 ? 13.439 -5.738 7.179 1.00 55.94 140 GLN A O 1
ATOM 1129 N N . ARG A 1 141 ? 12.620 -6.437 9.147 1.00 59.09 141 ARG A N 1
ATOM 1130 C CA . ARG A 1 141 ? 12.931 -7.868 8.964 1.00 59.09 141 ARG A CA 1
ATOM 1131 C C . ARG A 1 141 ? 11.934 -8.747 9.718 1.00 59.09 141 ARG A C 1
ATOM 1133 O O . ARG A 1 141 ? 12.227 -9.234 10.804 1.00 59.09 141 ARG A O 1
ATOM 1140 N N . VAL A 1 142 ? 10.764 -8.946 9.130 1.00 57.84 142 VAL A N 1
ATOM 1141 C CA . VAL A 1 142 ? 9.809 -9.979 9.552 1.00 57.84 142 VAL A CA 1
ATOM 1142 C C . VAL A 1 142 ? 9.812 -11.088 8.506 1.00 57.84 142 VAL A C 1
ATOM 1144 O O . VAL A 1 142 ? 9.6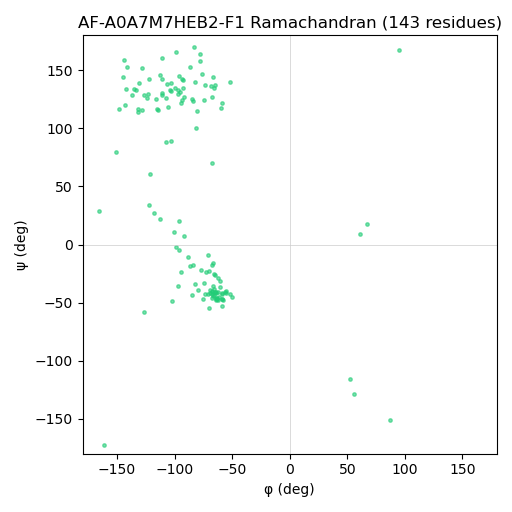88 -10.816 7.311 1.00 57.84 142 VAL A O 1
ATOM 1147 N N . LEU A 1 143 ? 10.026 -12.330 8.953 1.00 36.59 143 LEU A N 1
ATOM 1148 C CA . LEU A 1 143 ? 9.826 -13.526 8.135 1.00 36.59 143 LEU A CA 1
ATOM 1149 C C . LEU A 1 143 ? 8.363 -13.528 7.678 1.00 36.59 143 LEU A C 1
ATOM 1151 O O . LEU A 1 143 ? 7.464 -13.487 8.514 1.00 36.59 143 LEU A O 1
ATOM 1155 N N . ARG A 1 144 ? 8.132 -13.544 6.364 1.00 47.56 144 ARG A N 1
ATOM 1156 C CA . ARG A 1 144 ? 6.820 -13.884 5.811 1.00 47.56 144 ARG A CA 1
ATOM 1157 C C . ARG A 1 144 ? 6.827 -15.388 5.547 1.00 47.56 144 ARG A C 1
ATOM 1159 O O . ARG A 1 144 ? 7.792 -15.888 4.967 1.00 47.56 144 ARG A O 1
ATOM 1166 N N . ILE A 1 145 ? 5.817 -16.065 6.084 1.00 33.78 145 ILE A 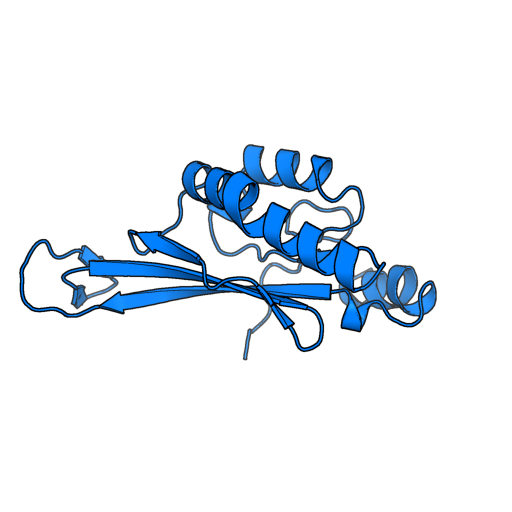N 1
ATOM 1167 C CA . ILE A 1 145 ? 5.520 -17.484 5.863 1.00 33.78 145 ILE A CA 1
ATOM 1168 C C . ILE A 1 145 ? 4.996 -17.645 4.436 1.00 33.78 145 ILE A C 1
ATOM 1170 O O . ILE A 1 145 ? 4.278 -16.718 3.991 1.00 33.78 145 ILE A O 1
#

Solvent-accessible surface area (backbone atoms only — not comparable to full-atom values): 8391 Å² total; per-residue (Å²): 130,55,54,65,56,46,46,48,63,63,49,43,68,74,36,94,58,54,70,56,30,32,32,46,55,52,78,49,64,47,75,43,82,55,100,63,87,71,58,48,76,59,89,97,45,76,27,37,42,38,34,23,34,42,37,36,35,36,59,96,42,76,42,72,80,44,82,41,85,36,72,65,73,46,42,69,57,47,43,50,43,39,68,76,47,50,50,56,52,50,54,50,50,26,64,74,71,73,46,77,59,34,43,42,48,64,67,81,51,74,25,64,69,29,65,74,44,50,55,49,45,50,69,75,31,68,94,28,51,33,20,64,88,33,98,59,38,47,73,93,82,70,89,81,131

Radius of gyration: 16.68 Å; Cα contacts (8 Å, |Δi|>4): 232; chains: 1; bounding box: 41×32×50 Å

pLDDT: mean 75.6, std 14.3, range [33.78, 95.94]

Organism: Nasonia vitripennis (NCBI:txid7425)

Foldseek 3Di:
DALVCCCCVPPCVVDPDQQLQEKDKDKDKDADADPDAPWDDDPHDTGRWIKIWIWIDHRHDIFDRDIDTDRAQALVNVLCCVVPGRLVSQVVVCVVVVHHHAAEDEPDHVNLVDPSNVVVCCVSQVVRYEDCPDPSHDDNDDDDD

Sequence (145 aa):
MNFCEAFIMEECNANPDPIDALCTFSECSFSLRQSFGDGQRVGDRMFDRQVTVWTGMVGNRLIGPFFVDGCKIRAEQYLVLLRESIVPAIRSIERELGTKIYFQQDGRTSAHKSLNVTDYLNSEFPNLWFGLQTRLAWPQRVLRI

InterPro domains:
  IPR036397 Ribonuclease H superfamily [G3DSA:3.30.420.10] (1-142)